Protein AF-A0A0H4KUM0-F1 (afdb_monomer_lite)

pLDDT: mean 92.5, std 5.19, range [73.0, 98.19]

Radius of gyration: 12.48 Å; chains: 1; bounding box: 31×25×35 Å

Foldseek 3Di:
DDFQDDPVLQVVVQVVCVVVVHQWGWDQDPPDRKIFIDGHPCVVPPDDQDQDDPVVVVSVQCSCCVPPVQNDKAADPRNRMITGDD

Secondary structure (DSSP, 8-state):
--B---HHHHHHHHHHHHHTT-SEEEEE-SSSS-EEEEETT-TT-S-------HHHHHHHHHHHHHHH-----EE-TTSSEEE-B-

Organism: NCBI:txid1402861

Structure (mmCIF, N/CA/C/O backbone):
data_AF-A0A0H4KUM0-F1
#
_entry.id   AF-A0A0H4KUM0-F1
#
loop_
_atom_site.group_PDB
_atom_site.id
_atom_site.type_symbol
_atom_site.label_atom_id
_atom_site.label_alt_id
_atom_site.label_comp_id
_atom_site.label_asym_id
_atom_site.label_entity_id
_atom_site.label_seq_id
_atom_site.pdbx_PDB_ins_code
_atom_site.Cartn_x
_atom_site.Cartn_y
_atom_site.Cartn_z
_atom_site.occupancy
_atom_site.B_iso_or_equiv
_atom_site.auth_seq_id
_atom_site.auth_comp_id
_atom_site.auth_asym_id
_atom_site.auth_atom_id
_atom_site.pdbx_PDB_model_num
ATOM 1 N N . MET A 1 1 ? -0.816 -3.115 22.754 1.00 73.00 1 MET A N 1
ATOM 2 C CA . MET A 1 1 ? -0.825 -2.400 21.466 1.00 73.00 1 MET A CA 1
ATOM 3 C C . MET A 1 1 ? -0.951 -3.428 20.349 1.00 73.00 1 MET A C 1
ATOM 5 O O . MET A 1 1 ? -0.101 -4.315 20.256 1.00 73.00 1 MET A O 1
ATOM 9 N N . LYS A 1 2 ? -2.056 -3.408 19.595 1.00 84.19 2 LYS A N 1
ATOM 10 C CA . LYS A 1 2 ? -2.370 -4.390 18.542 1.00 84.19 2 LYS A CA 1
ATOM 11 C C . LYS A 1 2 ? -2.359 -3.700 17.178 1.00 84.19 2 LYS A C 1
ATOM 13 O O . LYS A 1 2 ? -2.826 -2.574 17.059 1.00 84.19 2 LYS A O 1
ATOM 18 N N . MET A 1 3 ? -1.807 -4.372 16.166 1.00 88.06 3 MET A N 1
ATOM 19 C CA . MET A 1 3 ? -1.848 -3.885 14.785 1.00 88.06 3 MET A CA 1
ATOM 20 C C . MET A 1 3 ? -3.291 -3.898 14.279 1.00 88.06 3 MET A C 1
ATOM 22 O O . MET A 1 3 ? -3.984 -4.904 14.439 1.00 88.06 3 MET A O 1
ATOM 26 N N . LEU A 1 4 ? -3.732 -2.772 13.719 1.00 93.38 4 LEU A N 1
ATOM 27 C CA . LEU A 1 4 ? -5.100 -2.599 13.224 1.00 93.38 4 LEU A CA 1
ATOM 28 C C . LEU A 1 4 ? -5.257 -2.992 11.750 1.00 93.38 4 LEU A C 1
ATOM 30 O O . LEU A 1 4 ? -6.356 -3.335 11.333 1.00 93.38 4 LEU A O 1
ATOM 34 N N . ILE A 1 5 ? -4.169 -2.956 10.978 1.00 94.50 5 ILE A N 1
ATOM 35 C CA . ILE A 1 5 ? -4.172 -3.330 9.560 1.00 94.50 5 ILE A CA 1
ATOM 36 C C . ILE A 1 5 ? -4.204 -4.859 9.441 1.00 94.50 5 ILE A C 1
ATOM 38 O O . ILE A 1 5 ? -3.378 -5.540 10.053 1.00 94.50 5 ILE A O 1
ATOM 42 N N . THR A 1 6 ? -5.146 -5.386 8.659 1.00 94.06 6 THR A N 1
ATOM 43 C CA . THR A 1 6 ? -5.292 -6.822 8.368 1.00 94.06 6 THR A CA 1
ATOM 44 C C . THR A 1 6 ? -4.783 -7.164 6.965 1.00 94.06 6 THR A C 1
ATOM 46 O O . THR A 1 6 ? -4.577 -6.274 6.140 1.00 94.06 6 THR A O 1
ATOM 49 N N . GLU A 1 7 ? -4.596 -8.456 6.684 1.00 94.44 7 GLU A N 1
ATOM 50 C CA . GLU A 1 7 ? -4.245 -8.942 5.339 1.00 94.44 7 GLU A CA 1
ATOM 51 C C . GLU A 1 7 ? -5.332 -8.611 4.308 1.00 94.44 7 GLU A C 1
ATOM 53 O O . GLU A 1 7 ? -5.017 -8.087 3.250 1.00 94.44 7 GLU A O 1
ATOM 58 N N . GLU A 1 8 ? -6.612 -8.762 4.654 1.00 95.56 8 GLU A N 1
ATOM 59 C CA . GLU A 1 8 ? -7.731 -8.402 3.767 1.00 95.56 8 GLU A CA 1
ATOM 60 C C . GLU A 1 8 ? -7.695 -6.924 3.332 1.00 95.56 8 GLU A C 1
ATOM 62 O O . GLU A 1 8 ? -7.966 -6.594 2.179 1.00 95.56 8 GLU A O 1
ATOM 67 N N . MET A 1 9 ? -7.312 -6.012 4.235 1.00 96.31 9 MET A N 1
ATOM 68 C CA . MET A 1 9 ? -7.164 -4.593 3.889 1.00 96.31 9 MET A CA 1
ATOM 69 C C . MET A 1 9 ? -5.966 -4.347 2.962 1.00 96.31 9 MET A C 1
ATOM 71 O O . MET A 1 9 ? -6.020 -3.470 2.100 1.00 96.31 9 MET A O 1
ATOM 75 N N . ILE A 1 10 ? -4.880 -5.102 3.152 1.00 96.81 10 ILE A N 1
ATOM 76 C CA . ILE A 1 10 ? -3.702 -5.073 2.278 1.00 96.81 10 ILE A CA 1
ATOM 77 C C . ILE A 1 10 ? -4.078 -5.560 0.876 1.00 96.81 10 ILE A C 1
ATOM 79 O O . ILE A 1 10 ? -3.740 -4.891 -0.101 1.00 96.81 10 ILE A O 1
ATOM 83 N N . ASP A 1 11 ? -4.809 -6.669 0.785 1.00 97.19 11 ASP A N 1
ATOM 84 C CA . ASP A 1 11 ? -5.269 -7.244 -0.478 1.00 97.19 11 ASP A CA 1
ATOM 85 C C . ASP A 1 11 ? -6.189 -6.272 -1.222 1.00 97.19 11 ASP A C 1
ATOM 87 O O . ASP A 1 11 ? -5.948 -5.973 -2.390 1.00 97.19 11 ASP A O 1
ATOM 91 N N . GLY A 1 12 ? -7.142 -5.650 -0.521 1.00 97.81 12 GLY A N 1
ATOM 92 C CA . GLY A 1 12 ? -8.016 -4.642 -1.123 1.00 97.81 12 GLY A CA 1
ATOM 93 C C . GLY A 1 12 ? -7.261 -3.431 -1.687 1.00 97.81 12 GLY A C 1
ATOM 94 O O . GLY A 1 12 ? -7.617 -2.915 -2.746 1.00 97.81 12 GLY A O 1
ATOM 95 N N . PHE A 1 13 ? -6.187 -2.972 -1.032 1.00 98.06 13 PHE A N 1
ATOM 96 C CA . PHE A 1 13 ? -5.351 -1.911 -1.603 1.00 98.06 13 PHE A CA 1
ATOM 97 C C . PHE A 1 13 ? -4.517 -2.418 -2.788 1.00 98.06 13 PHE A C 1
ATOM 99 O O . PHE A 1 13 ? -4.319 -1.697 -3.768 1.00 98.06 13 PHE A O 1
ATOM 106 N N . ASN A 1 14 ? -4.023 -3.656 -2.723 1.00 98.19 14 ASN A N 1
ATOM 107 C CA . ASN A 1 14 ? -3.287 -4.272 -3.821 1.00 98.19 14 ASN A CA 1
ATOM 108 C C . ASN A 1 14 ? -4.145 -4.399 -5.087 1.00 98.19 14 ASN A C 1
ATOM 110 O O . ASN A 1 14 ? -3.618 -4.148 -6.173 1.00 98.19 14 ASN A O 1
ATOM 114 N N . ASP A 1 15 ? -5.443 -4.674 -4.961 1.00 97.94 15 ASP A N 1
ATOM 115 C CA . ASP A 1 15 ? -6.391 -4.673 -6.082 1.00 97.94 15 ASP A CA 1
ATOM 116 C C . ASP A 1 15 ? -6.487 -3.291 -6.746 1.00 97.94 15 ASP A C 1
ATOM 118 O O . ASP A 1 15 ? -6.357 -3.174 -7.966 1.00 97.94 15 ASP A O 1
ATOM 122 N N . VAL A 1 16 ? -6.564 -2.210 -5.958 1.00 97.81 16 VAL A N 1
ATOM 123 C CA . VAL A 1 16 ? -6.511 -0.832 -6.490 1.00 97.81 16 VAL A CA 1
ATOM 124 C C . VAL A 1 16 ? -5.217 -0.596 -7.278 1.00 97.81 16 VAL A C 1
ATOM 126 O O . VAL A 1 16 ? -5.215 0.034 -8.339 1.00 97.81 16 VAL A O 1
ATOM 129 N N . MET A 1 17 ? -4.090 -1.113 -6.789 1.00 97.69 17 MET A N 1
ATOM 130 C CA . MET A 1 17 ? -2.799 -0.974 -7.464 1.00 97.69 17 MET A CA 1
ATOM 131 C C . MET A 1 17 ? -2.707 -1.808 -8.751 1.00 97.69 17 MET A C 1
ATOM 133 O O . MET A 1 17 ? -2.048 -1.372 -9.703 1.00 97.69 17 MET A O 1
ATOM 137 N N . VAL A 1 18 ? -3.370 -2.969 -8.804 1.00 97.50 18 VAL A N 1
ATOM 138 C CA . VAL A 1 18 ? -3.547 -3.780 -10.020 1.00 97.50 18 VAL A CA 1
ATOM 139 C C . VAL A 1 18 ? -4.354 -3.002 -11.059 1.00 97.50 18 VAL A C 1
ATOM 141 O O . VAL A 1 18 ? -3.890 -2.866 -12.193 1.00 97.50 18 VAL A O 1
ATOM 144 N N . ASP A 1 19 ? -5.490 -2.419 -10.671 1.00 97.81 19 ASP A N 1
ATOM 145 C CA . ASP A 1 19 ? -6.356 -1.637 -11.564 1.00 97.81 19 ASP A CA 1
ATOM 146 C C . ASP A 1 19 ? -5.641 -0.410 -12.143 1.00 97.81 19 ASP A C 1
ATOM 148 O O . ASP A 1 19 ? -5.771 -0.084 -13.327 1.00 97.81 19 ASP A O 1
ATOM 152 N N . LEU A 1 20 ? -4.801 0.239 -11.332 1.00 97.25 20 LEU A N 1
ATOM 153 C CA . LEU A 1 20 ? -3.946 1.348 -11.759 1.00 97.25 20 LEU A CA 1
ATOM 154 C C . LEU A 1 20 ? -2.743 0.909 -12.608 1.00 97.25 20 LEU A C 1
ATOM 156 O O . LEU A 1 20 ? -1.955 1.764 -13.024 1.00 97.25 20 LEU A O 1
ATOM 160 N N . LYS A 1 21 ? -2.577 -0.395 -12.868 1.00 96.56 21 LYS A N 1
ATOM 161 C CA . LYS A 1 21 ? -1.422 -0.991 -13.564 1.00 96.56 21 LYS A CA 1
ATOM 162 C C . LYS A 1 21 ? -0.085 -0.585 -12.936 1.00 96.56 21 LYS A C 1
ATOM 164 O O . LYS A 1 21 ? 0.924 -0.443 -13.626 1.00 96.56 21 LYS A O 1
ATOM 169 N N . SER A 1 22 ? -0.080 -0.368 -11.624 1.00 95.44 22 SER A N 1
ATOM 170 C CA . SER A 1 22 ? 1.111 0.014 -10.873 1.00 95.44 22 SER A CA 1
ATOM 171 C C . SER A 1 22 ? 1.919 -1.229 -10.489 1.00 95.44 22 SER A C 1
ATOM 173 O O . SER A 1 22 ? 1.320 -2.254 -10.154 1.00 95.44 22 SER A O 1
ATOM 175 N N . PRO A 1 23 ? 3.264 -1.169 -10.477 1.00 94.62 23 PRO A N 1
ATOM 176 C CA . PRO A 1 23 ? 4.092 -2.271 -9.991 1.00 94.62 23 PRO A CA 1
ATOM 177 C C . PRO A 1 23 ? 4.159 -2.341 -8.460 1.00 94.62 23 PRO A C 1
ATOM 179 O O . PRO A 1 23 ? 4.649 -3.327 -7.930 1.00 94.62 23 PRO A O 1
ATOM 182 N N . VAL A 1 24 ? 3.704 -1.316 -7.736 1.00 95.88 24 VAL A N 1
ATOM 183 C CA . VAL A 1 24 ? 3.835 -1.256 -6.272 1.00 95.88 24 VAL A CA 1
ATOM 184 C C . VAL A 1 24 ? 2.781 -2.127 -5.588 1.00 95.88 24 VAL A C 1
ATOM 186 O O . VAL A 1 24 ? 1.608 -2.090 -5.965 1.00 95.88 24 VAL A O 1
ATOM 189 N N . ARG A 1 25 ? 3.187 -2.879 -4.566 1.00 96.56 25 ARG A N 1
ATOM 190 C CA . ARG A 1 25 ? 2.322 -3.702 -3.712 1.00 96.56 25 ARG A CA 1
ATOM 191 C C . ARG A 1 25 ? 2.617 -3.463 -2.238 1.00 96.56 25 ARG A C 1
ATOM 193 O O . ARG A 1 25 ? 3.660 -2.926 -1.871 1.00 96.56 25 ARG A O 1
ATOM 200 N N . LEU A 1 26 ? 1.676 -3.867 -1.404 1.00 96.50 26 LEU A N 1
ATOM 201 C CA . LEU A 1 26 ? 1.795 -3.933 0.039 1.00 96.50 26 LEU A CA 1
ATOM 202 C C . LEU A 1 26 ? 1.981 -5.386 0.467 1.00 96.50 26 LEU A C 1
ATOM 204 O O . LEU A 1 26 ? 1.320 -6.279 -0.063 1.00 96.50 26 LEU A O 1
ATOM 208 N N . LYS A 1 27 ? 2.853 -5.607 1.448 1.00 94.56 27 LYS A N 1
ATOM 209 C CA . LYS A 1 27 ? 3.089 -6.915 2.059 1.00 94.56 27 LYS A CA 1
ATOM 210 C C . LYS A 1 27 ? 3.171 -6.777 3.571 1.00 94.56 27 LYS A C 1
ATOM 212 O O . LYS A 1 27 ? 3.877 -5.905 4.079 1.00 94.56 27 LYS A O 1
ATOM 217 N N . MET A 1 28 ? 2.458 -7.634 4.294 1.00 93.94 28 MET A N 1
ATOM 218 C CA . MET A 1 28 ? 2.602 -7.718 5.744 1.00 93.94 28 MET A CA 1
ATOM 219 C C . MET A 1 28 ? 3.982 -8.289 6.081 1.00 93.94 28 MET A C 1
ATOM 221 O O . MET A 1 28 ? 4.410 -9.275 5.482 1.00 93.94 28 MET A O 1
ATOM 225 N N . SER A 1 29 ? 4.692 -7.676 7.025 1.00 90.38 29 SER A N 1
ATOM 226 C CA . SER A 1 29 ? 5.923 -8.265 7.542 1.00 90.38 29 SER A CA 1
ATOM 227 C C . SER A 1 29 ? 5.606 -9.414 8.496 1.00 90.38 29 SER A C 1
ATOM 229 O O . SER A 1 29 ? 4.764 -9.303 9.386 1.00 90.38 29 SER A O 1
ATOM 231 N N . GLU A 1 30 ? 6.305 -10.530 8.302 1.00 80.94 30 GLU A N 1
ATOM 232 C CA . GLU A 1 30 ? 6.185 -11.727 9.140 1.00 80.94 30 GLU A CA 1
ATOM 233 C C . GLU A 1 30 ? 6.933 -11.572 10.474 1.00 80.94 30 GLU A C 1
ATOM 235 O O . GLU A 1 30 ? 6.621 -12.244 11.456 1.00 80.94 30 GLU A O 1
ATOM 240 N N . THR A 1 31 ? 7.928 -10.679 10.525 1.00 78.88 31 THR A N 1
ATOM 241 C CA . THR A 1 31 ? 8.834 -10.519 11.675 1.00 78.88 31 THR A CA 1
ATOM 242 C C . THR A 1 31 ? 8.488 -9.314 12.538 1.00 78.88 31 THR A C 1
ATOM 244 O O . THR A 1 31 ? 8.648 -9.350 13.759 1.00 78.88 31 THR A O 1
ATOM 247 N N . ILE A 1 32 ? 8.001 -8.242 11.918 1.00 77.56 32 ILE A N 1
ATOM 248 C CA . ILE A 1 32 ? 7.637 -6.988 12.573 1.00 77.56 32 ILE A CA 1
ATOM 249 C C . ILE A 1 32 ? 6.182 -6.712 12.216 1.00 77.56 32 ILE A C 1
ATOM 251 O O . ILE A 1 32 ? 5.778 -6.892 11.077 1.00 77.56 32 ILE A O 1
ATOM 255 N N . ARG A 1 33 ? 5.371 -6.262 13.177 1.00 85.25 33 ARG A N 1
ATOM 256 C CA . ARG A 1 33 ? 3.975 -5.871 12.920 1.00 85.25 33 ARG A CA 1
ATOM 257 C C . ARG A 1 33 ? 3.915 -4.555 12.135 1.00 85.25 33 ARG A C 1
ATOM 259 O O . ARG A 1 33 ? 3.612 -3.502 12.690 1.00 85.25 33 ARG A O 1
ATOM 266 N N . SER A 1 34 ? 4.254 -4.617 10.856 1.00 93.44 34 SER A N 1
ATOM 267 C CA . SER A 1 34 ? 4.313 -3.490 9.933 1.00 93.44 34 SER A CA 1
ATOM 268 C C . SER A 1 34 ? 3.987 -3.929 8.512 1.00 93.44 34 SER A C 1
ATOM 270 O O . SER A 1 34 ? 4.125 -5.096 8.152 1.00 93.44 34 SER A O 1
ATOM 272 N N . VAL A 1 35 ? 3.578 -2.972 7.691 1.00 96.12 35 VAL A N 1
ATOM 273 C CA . VAL A 1 35 ? 3.313 -3.168 6.269 1.00 96.12 35 VAL A CA 1
ATOM 274 C C . VAL A 1 35 ? 4.468 -2.588 5.472 1.00 96.12 35 VAL A C 1
ATOM 276 O O . VAL A 1 35 ? 4.881 -1.452 5.699 1.00 96.12 35 VAL A O 1
ATOM 279 N N . HIS A 1 36 ? 4.998 -3.383 4.555 1.00 95.06 36 HIS A N 1
ATOM 280 C CA . HIS A 1 36 ? 6.082 -3.014 3.660 1.00 95.06 36 HIS A CA 1
ATOM 281 C C . HIS A 1 36 ? 5.522 -2.668 2.289 1.00 95.06 36 HIS A C 1
ATOM 283 O O . HIS A 1 36 ? 4.631 -3.346 1.776 1.00 95.06 36 HIS A O 1
ATOM 289 N N . ILE A 1 37 ? 6.083 -1.625 1.693 1.00 95.38 37 ILE A N 1
ATOM 290 C CA . ILE A 1 37 ? 5.826 -1.250 0.311 1.00 95.38 37 ILE A CA 1
ATOM 291 C C . ILE A 1 37 ? 6.889 -1.921 -0.550 1.00 95.38 37 ILE A C 1
ATOM 293 O O . ILE A 1 37 ? 8.082 -1.670 -0.370 1.00 95.38 37 ILE A O 1
ATOM 297 N N . ILE A 1 38 ? 6.446 -2.760 -1.479 1.00 94.06 38 ILE A N 1
ATOM 298 C CA . ILE A 1 38 ? 7.305 -3.583 -2.325 1.00 94.06 38 ILE A CA 1
ATOM 299 C C . ILE A 1 38 ? 6.996 -3.399 -3.813 1.00 94.06 38 ILE A C 1
ATOM 301 O O . ILE A 1 38 ? 5.989 -2.7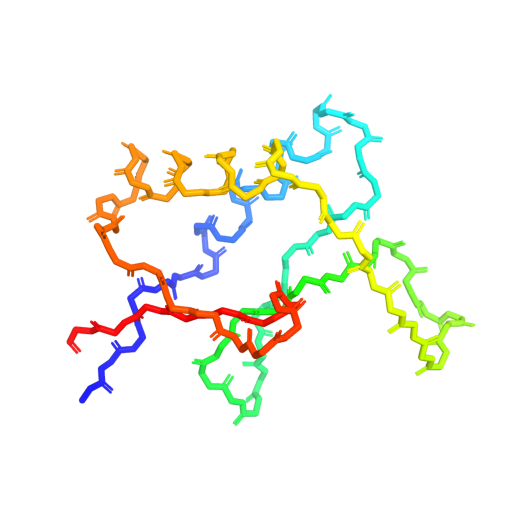90 -4.185 1.00 94.06 38 ILE A O 1
ATOM 305 N N . LEU A 1 39 ? 7.861 -3.927 -4.675 1.00 93.56 39 LEU A N 1
ATOM 306 C CA . LEU A 1 39 ? 7.573 -4.105 -6.098 1.00 93.56 39 LEU A CA 1
ATOM 307 C C . LEU A 1 39 ? 7.008 -5.507 -6.340 1.00 93.56 39 LEU A C 1
ATOM 309 O O . LEU A 1 39 ? 7.430 -6.473 -5.716 1.00 93.56 39 LEU A O 1
ATOM 313 N N . ASN A 1 40 ? 6.053 -5.622 -7.258 1.00 90.38 40 ASN A N 1
ATOM 314 C CA . ASN A 1 40 ? 5.566 -6.910 -7.730 1.00 90.38 40 ASN A CA 1
ATOM 315 C C . ASN A 1 40 ? 6.682 -7.660 -8.479 1.00 90.38 40 ASN A C 1
ATOM 317 O O . ASN A 1 40 ? 7.371 -7.048 -9.298 1.00 90.38 40 ASN A O 1
ATOM 321 N N . ASN A 1 41 ? 6.789 -8.975 -8.263 1.00 83.38 41 ASN A N 1
ATOM 322 C CA . ASN A 1 41 ? 7.816 -9.860 -8.834 1.00 83.38 41 ASN A CA 1
ATOM 323 C C . ASN A 1 41 ? 9.259 -9.438 -8.491 1.00 83.38 41 ASN A C 1
ATOM 325 O O . ASN A 1 41 ? 10.093 -9.271 -9.384 1.00 83.38 41 ASN A O 1
ATOM 329 N N . ASP A 1 42 ? 9.564 -9.262 -7.204 1.00 83.69 42 ASP A N 1
ATOM 330 C CA . ASP A 1 42 ? 10.900 -8.895 -6.724 1.00 83.69 42 ASP A CA 1
ATOM 331 C C . ASP A 1 42 ? 11.849 -10.091 -6.496 1.00 83.69 42 ASP A C 1
ATOM 333 O O . ASP A 1 42 ? 12.949 -9.900 -5.987 1.00 83.69 42 ASP A O 1
ATOM 337 N N . ASP A 1 43 ? 11.498 -11.295 -6.972 1.00 87.19 43 ASP A N 1
ATOM 338 C CA . ASP A 1 43 ? 12.268 -12.547 -6.807 1.00 87.19 43 ASP A CA 1
ATOM 339 C C . ASP A 1 43 ? 13.740 -12.470 -7.260 1.00 87.19 43 ASP A C 1
ATOM 341 O O . ASP A 1 43 ? 14.585 -13.236 -6.796 1.00 87.19 43 ASP A O 1
ATOM 345 N N . PHE A 1 44 ? 14.062 -11.555 -8.178 1.00 90.19 44 PHE A N 1
ATOM 346 C CA . PHE A 1 44 ? 15.417 -11.345 -8.705 1.00 90.19 44 PHE A CA 1
ATOM 347 C C . PHE A 1 44 ? 16.070 -10.050 -8.207 1.00 90.19 44 PHE A C 1
ATOM 349 O O . PH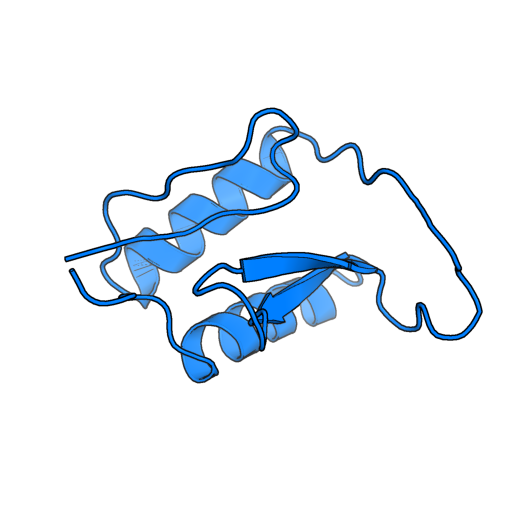E A 1 44 ? 17.093 -9.626 -8.749 1.00 90.19 44 PHE A O 1
ATOM 356 N N . ILE A 1 45 ? 15.477 -9.390 -7.213 1.00 87.31 45 ILE A N 1
ATOM 357 C CA . ILE A 1 45 ? 15.942 -8.111 -6.687 1.00 87.31 45 ILE A CA 1
ATOM 358 C C . ILE A 1 45 ? 16.400 -8.303 -5.242 1.00 87.31 45 ILE A C 1
ATOM 360 O O . ILE A 1 45 ? 15.599 -8.498 -4.338 1.00 87.31 45 ILE A O 1
ATOM 364 N N . GLU A 1 46 ? 17.707 -8.191 -5.010 1.00 88.19 46 GLU A N 1
ATOM 365 C CA . GLU A 1 46 ? 18.277 -8.299 -3.661 1.00 88.19 46 GLU A CA 1
ATOM 366 C C . GLU A 1 46 ? 17.926 -7.087 -2.782 1.00 88.19 46 GLU A C 1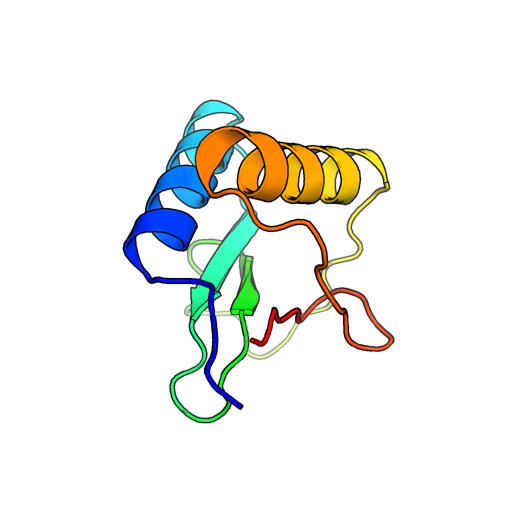
ATOM 368 O O . GLU A 1 46 ? 17.641 -7.227 -1.594 1.00 88.19 46 GLU A O 1
ATOM 373 N N . SER A 1 47 ? 17.946 -5.876 -3.351 1.00 86.44 47 SER A N 1
ATOM 374 C CA . SER A 1 47 ? 17.558 -4.653 -2.644 1.00 86.44 47 SER A CA 1
ATOM 375 C C . SER A 1 47 ? 17.175 -3.525 -3.602 1.00 86.44 47 SER A C 1
ATOM 377 O O . SER A 1 47 ? 17.603 -3.488 -4.757 1.00 86.44 47 SER A O 1
ATOM 379 N N . TYR A 1 48 ? 16.356 -2.592 -3.119 1.00 86.94 48 TYR A N 1
ATOM 380 C CA . TYR A 1 48 ? 15.929 -1.407 -3.860 1.00 86.94 48 TYR A CA 1
ATOM 381 C C . TYR A 1 48 ? 15.447 -0.301 -2.917 1.00 86.94 48 TYR A C 1
ATOM 383 O O . TYR A 1 48 ? 15.177 -0.526 -1.737 1.00 86.94 48 TYR A O 1
ATOM 391 N N . ILE A 1 49 ? 15.296 0.907 -3.465 1.00 86.31 49 ILE A N 1
ATOM 392 C CA . ILE A 1 49 ? 14.642 2.039 -2.802 1.00 86.31 49 ILE A CA 1
ATOM 393 C C . ILE A 1 49 ? 13.464 2.476 -3.675 1.00 86.31 49 ILE A C 1
ATOM 395 O O . ILE A 1 49 ? 13.660 2.861 -4.829 1.00 86.31 49 ILE A O 1
ATOM 399 N N . ILE A 1 50 ? 12.244 2.442 -3.129 1.00 88.75 50 ILE A N 1
ATOM 400 C CA . ILE A 1 50 ? 11.054 2.982 -3.803 1.00 88.75 50 ILE A CA 1
ATOM 401 C C . ILE A 1 5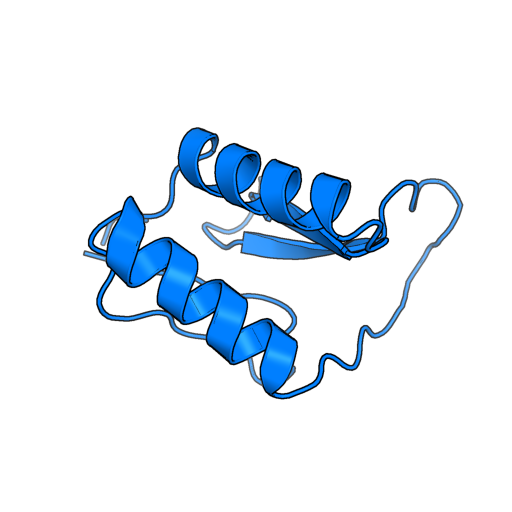0 ? 10.840 4.427 -3.353 1.00 88.75 50 ILE A C 1
ATOM 403 O O . ILE A 1 50 ? 10.426 4.687 -2.227 1.00 88.75 50 ILE A O 1
ATOM 407 N N . ASN A 1 51 ? 11.066 5.372 -4.263 1.00 89.88 51 ASN A N 1
ATOM 408 C CA . ASN A 1 51 ? 10.775 6.786 -4.033 1.00 89.88 51 ASN A CA 1
ATOM 409 C C . ASN A 1 51 ? 9.342 7.110 -4.473 1.00 89.88 51 ASN A C 1
ATOM 411 O O . ASN A 1 51 ? 9.093 7.486 -5.619 1.00 89.88 51 ASN A O 1
ATOM 415 N N . LEU A 1 52 ? 8.389 6.936 -3.559 1.00 93.19 52 LEU A N 1
ATOM 416 C CA . LEU A 1 52 ? 6.976 7.225 -3.802 1.00 93.19 52 LEU A CA 1
ATOM 417 C C . LEU A 1 52 ? 6.691 8.729 -3.761 1.00 93.19 52 LEU A C 1
ATOM 419 O O . LEU A 1 52 ? 7.281 9.482 -2.988 1.00 93.19 52 LEU A O 1
ATOM 423 N N . ASN A 1 53 ? 5.744 9.170 -4.586 1.00 94.56 53 ASN A N 1
ATOM 424 C CA . ASN A 1 53 ? 5.302 10.561 -4.613 1.00 94.56 53 ASN A CA 1
ATOM 425 C C . ASN A 1 53 ? 4.098 10.795 -3.683 1.00 94.56 53 ASN A C 1
ATOM 427 O O . ASN A 1 53 ? 3.454 9.862 -3.210 1.00 94.56 53 ASN A O 1
ATOM 431 N N . LYS A 1 54 ? 3.744 12.068 -3.474 1.00 95.94 54 LYS A N 1
ATOM 432 C CA . LYS A 1 54 ? 2.602 12.464 -2.632 1.00 95.94 54 LYS A CA 1
ATOM 433 C C . LYS A 1 54 ? 1.274 11.826 -3.057 1.00 95.94 54 LYS A C 1
ATOM 435 O O . LYS A 1 54 ? 0.466 11.513 -2.196 1.00 95.94 54 LYS A O 1
ATOM 440 N N . LYS A 1 55 ? 1.061 11.603 -4.361 1.00 96.38 55 LYS A N 1
ATOM 441 C CA . LYS A 1 55 ? -0.177 11.000 -4.882 1.00 96.38 55 LYS A CA 1
ATOM 442 C C . LYS A 1 55 ? -0.367 9.576 -4.360 1.00 96.38 55 LYS A C 1
ATOM 444 O O . LYS A 1 55 ? -1.492 9.205 -4.053 1.00 96.38 55 LYS A O 1
ATOM 449 N N . PHE A 1 56 ? 0.715 8.805 -4.250 1.00 96.75 56 PHE A N 1
ATOM 450 C CA . PHE A 1 56 ? 0.653 7.471 -3.659 1.00 96.75 56 PHE A CA 1
ATOM 451 C C . PHE A 1 56 ? 0.212 7.533 -2.193 1.00 96.75 56 PHE A C 1
ATOM 453 O O . PHE A 1 56 ? -0.731 6.845 -1.819 1.00 96.75 56 PHE A O 1
ATOM 460 N N . TYR A 1 57 ? 0.849 8.382 -1.382 1.00 96.75 57 TYR A N 1
ATOM 461 C CA . TYR A 1 57 ? 0.530 8.474 0.046 1.00 96.75 57 TYR A CA 1
ATOM 462 C C . TYR A 1 57 ? -0.897 8.965 0.291 1.00 96.75 57 TYR A C 1
ATOM 464 O O . TYR A 1 57 ? -1.594 8.386 1.114 1.00 96.75 57 TYR A O 1
ATOM 472 N N . SER A 1 58 ? -1.375 9.951 -0.478 1.00 96.62 58 SER A N 1
ATOM 473 C CA . SER A 1 58 ? -2.778 10.378 -0.401 1.00 96.62 58 SER A CA 1
ATOM 474 C C . SER A 1 58 ? -3.740 9.242 -0.746 1.00 96.62 58 SER A C 1
ATOM 476 O O . SER A 1 58 ? -4.696 9.022 -0.015 1.00 96.62 58 SER A O 1
ATOM 478 N N . LEU A 1 59 ? -3.463 8.476 -1.809 1.00 97.50 59 LEU A N 1
ATOM 479 C CA . LEU A 1 59 ? -4.289 7.325 -2.179 1.00 97.50 59 LEU A CA 1
ATOM 480 C C . LEU A 1 59 ? -4.313 6.256 -1.076 1.00 97.50 59 LEU A C 1
ATOM 482 O O . LEU A 1 59 ? -5.370 5.703 -0.788 1.00 97.50 59 LEU A O 1
ATOM 486 N N . LEU A 1 60 ? -3.161 5.970 -0.466 1.00 97.38 60 LEU A N 1
ATOM 487 C CA . LEU A 1 60 ? -3.032 4.999 0.618 1.00 97.38 60 LEU A CA 1
ATOM 488 C C . LEU A 1 60 ? -3.822 5.437 1.853 1.00 97.38 60 LEU A C 1
ATOM 490 O O . LEU A 1 60 ? -4.641 4.678 2.367 1.00 97.38 60 LEU A O 1
ATOM 494 N N . GLU A 1 61 ? -3.615 6.670 2.304 1.00 96.62 61 GLU A N 1
ATOM 495 C CA . GLU A 1 61 ? -4.301 7.213 3.476 1.00 96.62 61 GLU A CA 1
ATOM 496 C C . GLU A 1 61 ? -5.810 7.299 3.254 1.00 96.62 61 GLU A C 1
ATOM 498 O O . GLU A 1 61 ? -6.575 6.867 4.117 1.00 96.62 61 GLU A O 1
ATOM 503 N N . ASP A 1 6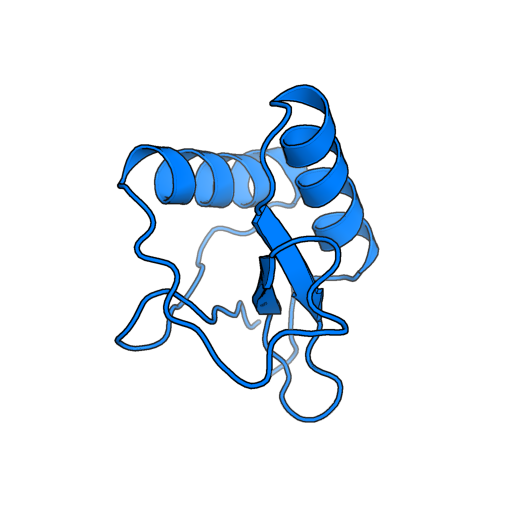2 ? -6.248 7.773 2.086 1.00 96.94 62 ASP A N 1
ATOM 504 C CA . ASP A 1 62 ? -7.666 7.834 1.735 1.00 96.94 62 ASP A CA 1
ATOM 505 C C . ASP A 1 62 ? -8.289 6.438 1.667 1.00 96.94 62 ASP A C 1
ATOM 507 O O . ASP A 1 62 ? -9.409 6.245 2.146 1.00 96.94 62 ASP A O 1
ATOM 511 N N . PHE A 1 63 ? -7.578 5.446 1.123 1.00 97.38 63 PHE A N 1
ATOM 512 C CA . PHE A 1 63 ? -8.068 4.073 1.067 1.00 97.38 63 PHE A CA 1
ATOM 513 C C . PHE A 1 63 ? -8.316 3.513 2.471 1.00 97.38 63 PHE A C 1
ATOM 515 O O . PHE A 1 63 ? -9.431 3.088 2.775 1.00 97.38 63 PHE A O 1
ATOM 522 N N . PHE A 1 64 ? -7.307 3.545 3.342 1.00 96.44 64 PHE A N 1
ATOM 523 C CA . PHE A 1 64 ? -7.410 2.967 4.683 1.00 96.44 64 PHE A CA 1
ATOM 524 C C . PHE A 1 64 ? -8.356 3.760 5.592 1.00 96.44 64 PHE A C 1
ATOM 526 O O . PHE A 1 64 ? -9.052 3.182 6.430 1.00 96.44 64 PHE A O 1
ATOM 533 N N . LYS A 1 65 ? -8.448 5.077 5.408 1.00 96.06 65 LYS A N 1
ATOM 534 C CA . LYS A 1 65 ? -9.407 5.907 6.135 1.00 96.06 65 LYS A CA 1
ATOM 535 C C . LYS A 1 65 ? -10.844 5.601 5.727 1.00 96.06 65 LYS A C 1
ATOM 537 O O . LYS A 1 65 ? -11.677 5.353 6.596 1.00 96.06 65 LYS A O 1
ATOM 542 N N . ASN A 1 66 ? -11.136 5.622 4.428 1.00 94.50 66 ASN A N 1
ATOM 543 C CA . ASN A 1 66 ? -12.510 5.547 3.931 1.00 94.50 66 ASN A CA 1
ATOM 544 C C . ASN A 1 66 ? -13.062 4.118 3.932 1.00 94.50 66 ASN A C 1
ATOM 546 O O . ASN A 1 66 ? -14.247 3.936 4.195 1.00 94.50 66 ASN A O 1
ATOM 550 N N . ASN A 1 67 ? -12.218 3.116 3.671 1.00 90.62 67 ASN A N 1
ATOM 551 C CA . ASN A 1 67 ? -12.660 1.724 3.562 1.00 90.62 67 ASN A CA 1
ATOM 552 C C . ASN A 1 67 ? -12.434 0.919 4.847 1.00 90.62 67 ASN A C 1
ATOM 554 O O . ASN A 1 67 ? -13.122 -0.073 5.068 1.00 90.62 67 ASN A O 1
ATOM 558 N N . CYS A 1 68 ? -11.491 1.331 5.702 1.00 89.00 68 CYS A N 1
ATOM 559 C CA . CYS A 1 68 ? -11.080 0.543 6.870 1.00 89.00 68 CYS A CA 1
ATOM 560 C C . CYS A 1 68 ? -11.243 1.284 8.207 1.00 89.00 68 CYS A C 1
ATOM 562 O O . CYS A 1 68 ? -11.037 0.689 9.264 1.00 89.00 68 CYS A O 1
ATOM 564 N N . GLY A 1 69 ? -11.593 2.576 8.186 1.00 91.38 69 GLY A N 1
ATOM 565 C CA . GLY A 1 69 ? -11.752 3.395 9.392 1.00 91.38 69 GLY A CA 1
ATOM 566 C C . GLY A 1 69 ? -10.439 3.736 10.106 1.00 91.38 69 GLY A C 1
ATOM 567 O O . GLY A 1 69 ? -10.467 4.185 11.253 1.00 91.38 69 GLY A 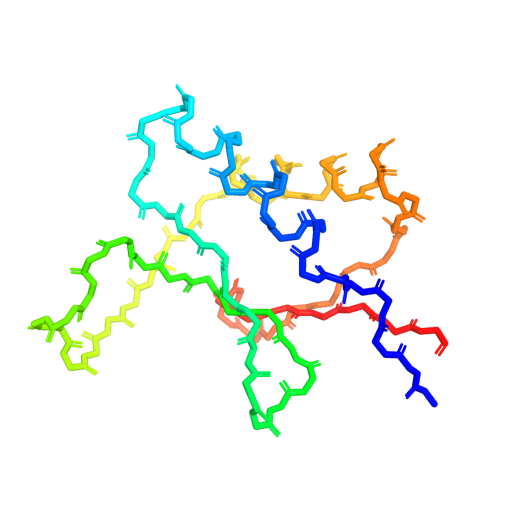O 1
ATOM 568 N N . LEU A 1 70 ? -9.284 3.540 9.461 1.00 92.38 70 LEU A N 1
ATOM 569 C CA . LEU A 1 70 ? -7.983 3.849 10.052 1.00 92.38 70 LEU A CA 1
ATOM 570 C C . LEU A 1 70 ? -7.693 5.347 9.932 1.00 92.38 70 LEU A C 1
ATOM 572 O O . LEU A 1 70 ? -7.466 5.874 8.847 1.00 92.38 70 LEU A O 1
ATOM 576 N N . THR A 1 71 ? -7.690 6.047 11.064 1.00 87.69 71 THR A N 1
ATOM 577 C CA . THR A 1 71 ? -7.510 7.508 11.109 1.00 87.69 71 THR A CA 1
ATOM 578 C C . THR A 1 71 ? -6.063 7.948 11.301 1.00 87.69 71 THR A C 1
ATOM 580 O O . THR A 1 71 ? -5.756 9.124 11.110 1.00 87.69 71 THR A O 1
ATOM 583 N N . LYS A 1 72 ? -5.172 7.026 11.680 1.00 92.00 72 LYS A N 1
ATOM 584 C CA . LYS A 1 72 ? -3.759 7.310 11.924 1.00 92.00 72 LYS A CA 1
ATOM 585 C C . LYS A 1 72 ? -2.881 6.203 11.353 1.00 92.00 72 LYS A C 1
ATOM 587 O O . LYS A 1 72 ? -2.959 5.060 11.803 1.00 92.00 72 LYS A O 1
ATOM 592 N N . ILE A 1 73 ? -2.036 6.568 10.396 1.00 94.75 73 ILE A N 1
ATOM 593 C CA . ILE A 1 73 ? -0.986 5.721 9.829 1.00 94.75 73 ILE A CA 1
ATOM 594 C C . ILE A 1 73 ? 0.351 6.384 10.147 1.00 94.75 73 ILE A C 1
ATOM 596 O O . ILE A 1 73 ? 0.521 7.587 9.972 1.00 94.75 73 ILE A O 1
ATOM 600 N N . GLU A 1 74 ? 1.269 5.596 10.682 1.00 95.19 74 GLU A N 1
ATOM 601 C CA . GLU A 1 74 ? 2.626 6.002 11.032 1.00 95.19 74 GLU A CA 1
ATOM 602 C C . GLU A 1 74 ? 3.589 5.390 10.019 1.00 95.19 74 GLU A C 1
ATOM 604 O O . GLU A 1 74 ? 3.376 4.262 9.579 1.00 95.19 74 GLU A O 1
ATOM 609 N N . TYR A 1 75 ? 4.657 6.106 9.682 1.00 95.25 75 TYR A N 1
ATOM 610 C CA . TYR A 1 75 ? 5.632 5.680 8.682 1.00 95.25 75 TYR A CA 1
ATOM 611 C C . TYR A 1 75 ? 7.039 5.658 9.273 1.00 95.25 75 TYR A C 1
ATOM 613 O O . TYR A 1 75 ? 7.361 6.418 10.188 1.00 95.25 75 TYR A O 1
ATOM 621 N N . ASN A 1 76 ? 7.909 4.821 8.712 1.00 92.75 76 ASN A N 1
ATOM 622 C CA . ASN A 1 76 ? 9.342 4.947 8.944 1.00 92.75 76 ASN A CA 1
ATOM 623 C C . ASN A 1 76 ? 9.918 6.189 8.230 1.00 92.75 76 ASN A C 1
ATOM 625 O O . ASN A 1 76 ? 9.262 6.828 7.409 1.00 92.75 76 ASN A O 1
ATOM 629 N N . ASN A 1 77 ? 11.187 6.502 8.503 1.00 88.44 77 ASN A N 1
ATOM 630 C CA . ASN A 1 77 ? 11.854 7.699 7.970 1.00 88.44 77 ASN A CA 1
ATOM 631 C C . ASN A 1 77 ? 11.881 7.781 6.433 1.00 88.44 77 ASN A C 1
ATOM 633 O O . ASN A 1 77 ? 11.986 8.874 5.884 1.00 88.44 77 ASN A O 1
ATOM 637 N N . THR A 1 78 ? 11.821 6.644 5.740 1.00 87.19 78 THR A N 1
ATOM 638 C CA . THR A 1 78 ? 11.854 6.571 4.272 1.00 87.19 78 THR A CA 1
ATOM 639 C C . THR A 1 78 ? 10.466 6.454 3.643 1.00 87.19 78 THR A C 1
ATOM 641 O O . THR A 1 78 ? 10.364 6.457 2.420 1.00 87.19 78 THR A O 1
ATOM 644 N N . GLY A 1 79 ? 9.403 6.322 4.445 1.00 89.69 79 GLY A N 1
ATOM 645 C CA . GLY A 1 79 ? 8.037 6.089 3.971 1.00 89.69 79 GLY A CA 1
ATOM 646 C C . GLY A 1 79 ? 7.804 4.720 3.320 1.00 89.69 79 GLY A C 1
ATOM 647 O O . GLY A 1 79 ? 6.728 4.482 2.785 1.00 89.69 79 GLY A O 1
ATOM 648 N N . SER A 1 80 ? 8.784 3.811 3.360 1.00 91.94 80 SER A N 1
ATOM 649 C CA . SER A 1 80 ? 8.711 2.481 2.733 1.00 91.94 80 SER A CA 1
ATOM 650 C C . SER A 1 80 ? 8.060 1.417 3.620 1.00 91.94 80 SER A C 1
ATOM 652 O O . SER A 1 80 ? 7.733 0.329 3.147 1.00 91.94 80 SER A O 1
ATOM 654 N N . VAL A 1 81 ? 7.884 1.723 4.906 1.00 94.06 81 VAL A N 1
ATOM 655 C CA . VAL A 1 81 ? 7.233 0.863 5.895 1.00 94.06 81 VAL A CA 1
ATOM 656 C C . VAL A 1 81 ? 6.269 1.710 6.709 1.00 94.06 81 VAL A C 1
ATOM 658 O O . VAL A 1 81 ? 6.610 2.832 7.089 1.00 94.06 81 VAL A O 1
ATOM 661 N N . PHE A 1 82 ? 5.092 1.169 7.008 1.00 95.56 82 PHE A N 1
ATOM 662 C CA . PHE A 1 82 ? 4.088 1.850 7.818 1.00 95.56 82 PHE A CA 1
ATOM 663 C C . PHE A 1 82 ? 3.322 0.902 8.738 1.00 95.56 82 PHE A C 1
ATOM 665 O O . PHE A 1 82 ? 3.370 -0.321 8.594 1.00 95.56 82 PHE A O 1
ATOM 672 N N . TRP A 1 83 ? 2.633 1.464 9.725 1.00 95.19 83 TRP A N 1
ATOM 673 C CA . TRP A 1 83 ? 1.827 0.719 10.687 1.00 95.19 83 TRP A CA 1
ATOM 674 C C . TRP A 1 83 ? 0.700 1.582 11.257 1.00 95.19 83 TRP A C 1
ATOM 676 O O . TRP A 1 83 ? 0.707 2.809 11.179 1.00 95.19 83 TRP A O 1
ATOM 686 N N . SER A 1 84 ? -0.280 0.919 11.865 1.00 94.06 84 SER A N 1
ATOM 687 C CA . SER A 1 84 ? -1.335 1.559 12.647 1.00 94.06 84 SER A CA 1
ATOM 688 C C . SER A 1 84 ? -1.657 0.686 13.856 1.00 94.06 84 SER A C 1
ATOM 690 O O . SER A 1 84 ? -1.810 -0.534 13.725 1.00 94.06 84 SER A O 1
ATOM 692 N N . TYR A 1 85 ? -1.722 1.306 15.032 1.00 89.69 85 TYR A N 1
ATOM 693 C CA . TYR A 1 85 ? -1.904 0.627 16.309 1.00 89.69 85 TYR A CA 1
ATOM 694 C C . TYR A 1 85 ? -3.089 1.193 17.086 1.00 89.69 85 TYR A C 1
ATOM 696 O O . TYR A 1 85 ? -3.318 2.402 17.085 1.00 89.69 85 TYR A O 1
ATOM 704 N N . GLY A 1 86 ? -3.772 0.301 17.804 1.00 84.12 86 GLY A N 1
ATOM 705 C CA . GLY A 1 86 ? -4.804 0.604 18.795 1.00 84.12 86 GLY A CA 1
ATOM 706 C C . GLY A 1 86 ? -4.759 -0.339 19.988 1.00 84.12 86 GLY A C 1
ATOM 707 O O . GLY A 1 86 ? -3.881 -1.246 20.036 1.00 84.12 86 GLY A O 1
#

Sequence (86 aa):
MKMLITEEMIDGFNDVMVDLKSPVRLKMSETIRSVHIILNNDDFIESYIINLNKKFYSLLEDFFKNNCGLTKIEYNNTGSVFWSYG